Protein AF-U3TWH9-F1 (afdb_monomer)

Solvent-accessible surface area (backbone atoms only — not comparable to full-atom values): 3755 Å² total; per-residue (Å²): 137,79,89,77,90,72,56,70,65,57,54,56,51,52,41,48,74,70,60,32,45,78,76,45,79,43,73,49,56,66,52,74,70,53,25,75,76,38,66,82,42,56,63,31,59,82,54,52,88,47,72,49,77,43,67,44,75,72,130

Radius of gyration: 14.91 Å; Cα contacts (8 Å, |Δi|>4): 61; chains: 1; bounding box: 32×26×40 Å

Nearest PDB structures (foldseek):
  3bkw-assembly1_B  TM=9.565E-01  e=4.896E-04  Mesorhizobium japonicum MAFF 303099
  3bkw-assembly1_A  TM=9.421E-01  e=1.301E-03  Mesorhizobium japonicum MAFF 303099
  3g5l-assembly2_A  TM=8.737E-01  e=2.444E-02  Listeria monocytogenes serotype 4b str. F2365
  3cc8-assembly1_A-2  TM=5.630E-01  e=6.510E-01  Bacillus cereus ATCC 10987
  1pku-assembly2_G  TM=5.390E-01  e=3.025E+00  Oryza sativa

pLDDT: mean 93.9, std 4.9, range [74.75, 98.44]

Sequence (59 aa):
MKKQHRKLATWSNALIAAGLVIERLDEWGPDVQQVAKNPALEEERERPMLFLLAARRPL

Secondary structure (DSSP, 8-state):
-------HHHHHHHHHHTTPEEEEEEE----HHHHHH-GGGGGGGTS-S-EEEEEE---

Structure (mmCIF, N/CA/C/O backbone):
data_AF-U3TWH9-F1
#
_entry.id   AF-U3TWH9-F1
#
loop_
_atom_site.group_PDB
_atom_site.id
_atom_site.type_symbol
_atom_site.label_atom_id
_atom_site.label_alt_id
_atom_site.label_comp_id
_atom_site.label_asym_id
_atom_site.label_entity_id
_atom_site.label_seq_id
_atom_site.pdbx_PDB_ins_code
_atom_site.Cartn_x
_atom_site.Cartn_y
_atom_site.Cartn_z
_atom_site.occupancy
_atom_site.B_iso_or_equiv
_atom_site.auth_seq_id
_atom_site.auth_comp_id
_atom_site.auth_asym_id
_atom_site.auth_atom_id
_atom_site.pdbx_PDB_model_num
ATOM 1 N N . MET A 1 1 ? 8.795 20.041 0.870 1.00 74.75 1 MET A N 1
ATOM 2 C CA . MET A 1 1 ? 8.745 18.972 1.898 1.00 74.75 1 MET A CA 1
ATOM 3 C C . MET A 1 1 ? 9.731 17.866 1.533 1.00 74.75 1 MET A C 1
ATOM 5 O O . MET A 1 1 ? 9.892 17.606 0.349 1.00 74.75 1 MET A O 1
ATOM 9 N N . LYS A 1 2 ? 10.408 17.239 2.507 1.00 92.44 2 LYS A N 1
ATOM 10 C CA . LYS A 1 2 ? 11.403 16.171 2.272 1.00 92.44 2 LYS A CA 1
ATOM 11 C C . LYS A 1 2 ? 10.752 14.793 2.428 1.00 92.44 2 LYS A C 1
ATOM 13 O O . LYS A 1 2 ? 10.068 14.571 3.427 1.00 92.44 2 LYS A O 1
ATOM 18 N N . LYS A 1 3 ? 10.993 13.877 1.481 1.00 89.12 3 LYS A N 1
ATOM 19 C CA . LYS A 1 3 ? 10.542 12.474 1.555 1.00 89.12 3 LYS A CA 1
ATOM 20 C C . LYS A 1 3 ? 10.965 11.863 2.894 1.00 89.12 3 LYS A C 1
ATOM 22 O O . LYS A 1 3 ? 12.143 11.901 3.241 1.00 89.12 3 LYS A O 1
ATOM 27 N N . GLN A 1 4 ? 10.004 11.299 3.622 1.00 94.75 4 GLN A N 1
ATOM 28 C CA . GLN A 1 4 ? 10.258 10.530 4.838 1.00 94.75 4 GLN A CA 1
ATOM 29 C C . GLN A 1 4 ? 10.203 9.049 4.488 1.00 94.75 4 GLN A C 1
ATOM 31 O O . GLN A 1 4 ? 9.150 8.541 4.106 1.00 94.75 4 GLN A O 1
ATOM 36 N N . HIS A 1 5 ? 11.339 8.364 4.591 1.00 93.94 5 HIS A N 1
ATOM 37 C CA . HIS A 1 5 ? 11.363 6.921 4.403 1.00 93.94 5 HIS A CA 1
ATOM 38 C C . HIS A 1 5 ? 10.715 6.239 5.611 1.00 93.94 5 HIS A C 1
ATOM 40 O O . HIS A 1 5 ? 11.095 6.486 6.755 1.00 93.94 5 HIS A O 1
ATOM 46 N N . ARG A 1 6 ? 9.730 5.384 5.348 1.00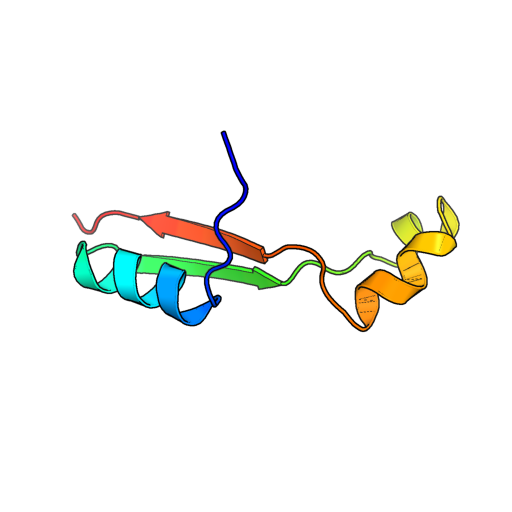 95.31 6 ARG A N 1
ATOM 47 C CA . ARG A 1 6 ? 9.058 4.544 6.339 1.00 95.31 6 ARG A CA 1
ATOM 48 C C . ARG A 1 6 ? 8.873 3.165 5.731 1.00 95.31 6 ARG A C 1
ATOM 50 O O . ARG A 1 6 ? 8.626 3.056 4.531 1.00 95.31 6 ARG A O 1
ATOM 57 N N . LYS A 1 7 ? 8.981 2.129 6.559 1.00 95.19 7 LYS A N 1
ATOM 58 C CA . LYS A 1 7 ? 8.682 0.760 6.134 1.00 95.19 7 LYS A CA 1
ATOM 59 C C . LYS A 1 7 ? 7.187 0.638 5.852 1.00 95.19 7 LYS A C 1
ATOM 61 O O . LYS A 1 7 ? 6.385 1.332 6.477 1.00 95.19 7 LYS A O 1
ATOM 66 N N . LEU A 1 8 ? 6.813 -0.311 5.004 1.00 95.25 8 LEU A N 1
ATOM 67 C CA . LEU A 1 8 ? 5.414 -0.679 4.794 1.00 95.25 8 LEU A CA 1
ATOM 68 C C . LEU A 1 8 ? 4.711 -1.007 6.122 1.00 95.25 8 LEU A C 1
ATOM 70 O O . LEU A 1 8 ? 3.673 -0.432 6.436 1.00 95.25 8 LEU A O 1
ATOM 74 N N . ALA A 1 9 ? 5.362 -1.806 6.972 1.00 97.19 9 ALA A N 1
ATOM 75 C CA . ALA A 1 9 ? 4.863 -2.128 8.308 1.00 97.19 9 ALA A CA 1
ATOM 76 C C . ALA A 1 9 ? 4.594 -0.885 9.178 1.00 97.19 9 ALA A C 1
ATOM 78 O O . ALA A 1 9 ? 3.668 -0.886 9.981 1.00 97.19 9 ALA A O 1
ATOM 79 N N . THR A 1 10 ? 5.366 0.197 9.013 1.00 97.88 10 THR A N 1
ATOM 80 C CA . THR A 1 10 ? 5.126 1.450 9.745 1.00 97.88 10 THR A CA 1
ATOM 81 C C . THR A 1 10 ? 3.789 2.072 9.354 1.00 97.88 10 THR A C 1
ATOM 83 O O . THR A 1 10 ? 3.080 2.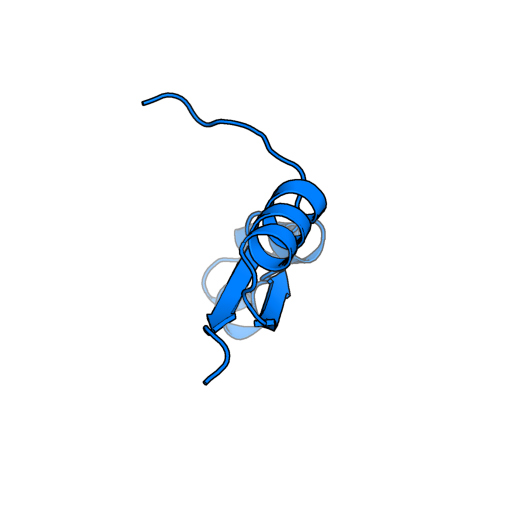563 10.226 1.00 97.88 10 THR A O 1
ATOM 86 N N . TRP A 1 11 ? 3.434 2.046 8.068 1.00 97.25 11 TRP A N 1
ATOM 87 C CA . TRP A 1 11 ? 2.150 2.558 7.596 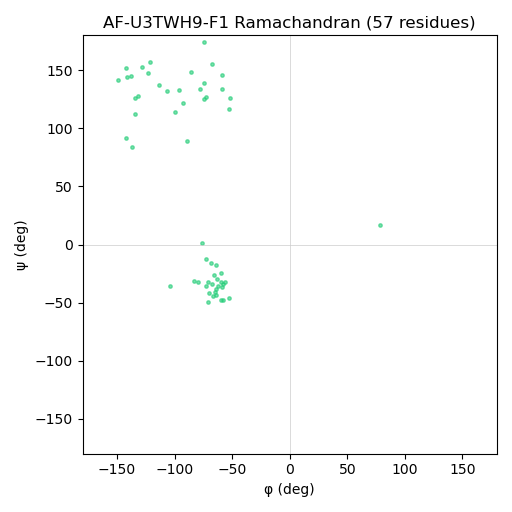1.00 97.25 11 TRP A CA 1
ATOM 88 C C . TRP A 1 11 ? 0.995 1.657 8.019 1.00 97.25 11 TRP A C 1
ATOM 90 O O . TRP A 1 11 ? 0.047 2.148 8.627 1.00 97.25 11 TRP A O 1
ATOM 100 N N . SER A 1 12 ? 1.103 0.347 7.785 1.00 97.44 12 SER A N 1
ATOM 101 C CA . SER A 1 12 ? 0.050 -0.610 8.140 1.00 97.44 12 SER A CA 1
ATOM 102 C C . SER A 1 12 ? -0.265 -0.569 9.637 1.00 97.44 12 SER A C 1
ATOM 104 O O . SER A 1 12 ? -1.420 -0.413 10.028 1.00 97.44 12 SER A O 1
ATOM 106 N N . ASN A 1 13 ? 0.764 -0.596 10.490 1.00 98.25 13 ASN A N 1
ATOM 107 C CA . ASN A 1 13 ? 0.567 -0.570 11.939 1.00 98.25 13 ASN A CA 1
ATOM 108 C C . ASN A 1 13 ? 0.008 0.768 12.432 1.00 98.25 13 ASN A C 1
ATOM 110 O O . ASN A 1 13 ? -0.784 0.778 13.370 1.00 98.25 13 ASN A O 1
ATOM 114 N N . ALA A 1 14 ? 0.380 1.891 11.808 1.00 98.25 14 ALA A N 1
ATOM 115 C CA . ALA A 1 14 ? -0.171 3.195 12.175 1.00 98.25 14 ALA A CA 1
ATOM 116 C C . ALA A 1 14 ? -1.680 3.277 11.900 1.00 98.25 14 ALA A C 1
ATOM 118 O O . ALA A 1 14 ? -2.417 3.840 12.706 1.00 98.25 14 ALA A O 1
ATOM 119 N N . LEU A 1 15 ? -2.149 2.689 10.795 1.00 97.88 15 LEU A N 1
ATOM 120 C CA . LEU A 1 15 ? -3.575 2.658 10.463 1.00 97.88 15 LEU A CA 1
ATOM 121 C C . LEU A 1 15 ? -4.356 1.737 11.407 1.00 97.88 15 LEU A C 1
ATOM 123 O O . LEU A 1 15 ? -5.413 2.131 11.896 1.00 97.88 15 LEU A O 1
ATOM 127 N N . ILE A 1 16 ? -3.800 0.565 11.729 1.00 97.81 16 ILE A N 1
ATOM 128 C CA . ILE A 1 16 ? -4.376 -0.358 12.720 1.00 97.81 16 ILE A CA 1
ATOM 129 C C . ILE A 1 16 ? -4.490 0.327 14.087 1.00 97.81 16 ILE A C 1
ATOM 131 O O . ILE A 1 16 ? -5.553 0.311 14.702 1.00 97.81 16 ILE A O 1
ATOM 135 N N . ALA A 1 17 ? -3.423 0.989 14.545 1.00 98.44 17 ALA A N 1
ATOM 136 C CA . ALA A 1 17 ? -3.418 1.714 15.816 1.00 98.44 17 ALA A CA 1
ATOM 137 C C . ALA A 1 17 ? -4.414 2.888 15.837 1.00 98.44 17 ALA A C 1
ATOM 139 O O . ALA A 1 17 ? -4.957 3.216 16.888 1.00 98.44 17 ALA A O 1
ATOM 140 N N . ALA A 1 18 ? -4.691 3.497 14.680 1.00 97.94 18 ALA A N 1
ATOM 141 C CA . ALA A 1 18 ? -5.718 4.525 14.524 1.00 97.94 18 ALA A CA 1
ATOM 142 C C . ALA A 1 18 ? -7.158 3.966 14.493 1.00 97.94 18 ALA A C 1
ATOM 144 O O . ALA A 1 18 ? -8.106 4.736 14.324 1.00 97.94 18 ALA A O 1
ATOM 145 N N . GLY A 1 19 ? -7.337 2.648 14.639 1.00 97.94 19 GLY A N 1
ATOM 146 C CA . GLY A 1 19 ? -8.639 1.982 14.643 1.00 97.94 19 GLY A CA 1
ATOM 147 C C . GLY A 1 19 ? -9.249 1.790 13.253 1.00 97.94 19 GLY A C 1
ATOM 148 O O . GLY A 1 19 ? -10.453 1.569 13.145 1.00 97.94 19 GLY A O 1
ATOM 149 N N . LEU A 1 20 ? -8.454 1.904 12.184 1.00 98.38 20 LEU A N 1
ATOM 150 C CA . LEU A 1 20 ? -8.903 1.636 10.817 1.00 98.38 20 LEU A CA 1
ATOM 151 C C . LEU A 1 20 ? -8.769 0.144 10.488 1.00 98.38 20 LEU A C 1
ATOM 153 O O . LEU A 1 20 ? -7.839 -0.528 10.932 1.00 98.38 20 LEU A O 1
ATOM 157 N N . VAL A 1 21 ? -9.671 -0.353 9.644 1.00 98.00 21 VAL A N 1
ATOM 158 C CA . VAL A 1 21 ? -9.578 -1.686 9.036 1.00 98.00 21 VAL A CA 1
ATOM 159 C C . VAL A 1 21 ? -8.865 -1.546 7.700 1.00 98.00 21 VAL A C 1
ATOM 161 O O . VAL A 1 21 ? -9.328 -0.803 6.836 1.00 98.00 21 VAL A O 1
ATOM 164 N N . ILE A 1 22 ? -7.750 -2.253 7.523 1.00 97.81 22 ILE A N 1
ATOM 165 C CA . ILE A 1 22 ? -7.075 -2.350 6.225 1.00 97.81 22 ILE A CA 1
ATOM 166 C C . ILE A 1 22 ? -7.900 -3.278 5.329 1.00 97.81 22 ILE A C 1
ATOM 168 O O . ILE A 1 22 ? -8.174 -4.414 5.706 1.00 97.81 22 ILE A O 1
ATOM 172 N N . GLU A 1 23 ? -8.287 -2.797 4.151 1.00 97.88 23 GLU A N 1
ATOM 173 C CA . GLU A 1 23 ? -9.130 -3.533 3.199 1.00 97.88 23 GLU A CA 1
ATOM 174 C C . GLU A 1 23 ? -8.334 -4.087 2.024 1.00 97.88 23 GL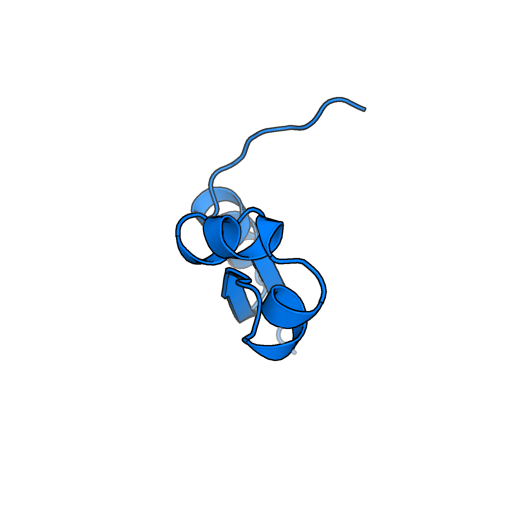U A C 1
ATOM 176 O O . GLU A 1 23 ? -8.629 -5.169 1.520 1.00 97.88 23 GLU A O 1
ATOM 181 N N . ARG A 1 24 ? -7.317 -3.346 1.577 1.00 97.44 24 ARG A N 1
ATOM 182 C CA . ARG A 1 24 ? -6.451 -3.760 0.477 1.00 97.44 24 ARG A CA 1
ATOM 183 C C . ARG A 1 24 ? -5.054 -3.209 0.669 1.00 97.44 24 ARG A C 1
ATOM 185 O O . ARG A 1 24 ? -4.882 -2.056 1.062 1.00 97.44 24 ARG A O 1
ATOM 192 N N . LEU A 1 25 ? -4.080 -4.035 0.325 1.00 96.50 25 LEU A N 1
ATOM 193 C CA . LEU A 1 25 ? -2.686 -3.666 0.182 1.00 96.50 25 LEU A CA 1
ATOM 194 C C . LEU A 1 25 ? -2.193 -4.227 -1.151 1.00 96.50 25 LEU A C 1
ATOM 196 O O . LEU A 1 25 ? -2.406 -5.403 -1.429 1.00 96.50 25 LEU A O 1
ATOM 200 N N . ASP A 1 26 ? -1.600 -3.373 -1.972 1.00 94.69 26 ASP A N 1
ATOM 201 C CA . ASP A 1 26 ? -1.162 -3.702 -3.327 1.00 94.69 26 ASP A CA 1
ATOM 202 C C . ASP A 1 26 ? 0.249 -3.146 -3.539 1.00 94.69 26 ASP A C 1
ATOM 204 O O . ASP A 1 26 ? 0.445 -1.931 -3.521 1.00 94.69 26 ASP A O 1
ATOM 208 N N . GLU A 1 27 ? 1.237 -4.027 -3.670 1.00 93.06 27 GLU A N 1
ATOM 209 C CA . GLU A 1 27 ? 2.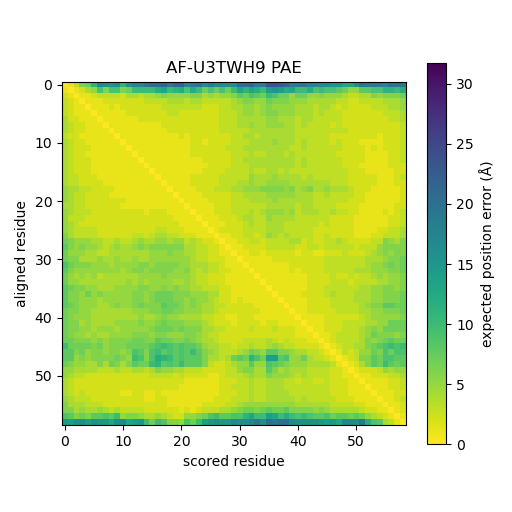610 -3.673 -4.038 1.00 93.06 27 GLU A CA 1
ATOM 210 C C . GLU A 1 27 ? 2.701 -3.720 -5.563 1.00 93.06 27 GLU A C 1
ATOM 212 O O . GLU A 1 27 ? 2.947 -4.770 -6.155 1.00 93.06 27 GLU A O 1
ATOM 217 N N . TRP A 1 28 ? 2.400 -2.583 -6.191 1.00 92.38 28 TRP A N 1
ATOM 218 C CA . TRP A 1 28 ? 2.183 -2.505 -7.631 1.00 92.38 28 TRP A CA 1
ATOM 219 C C . TRP A 1 28 ? 3.405 -2.982 -8.419 1.00 92.38 28 TRP A C 1
ATOM 221 O O . TRP A 1 28 ? 4.525 -2.529 -8.185 1.00 92.38 28 TRP A O 1
ATOM 231 N N . GLY A 1 29 ? 3.138 -3.810 -9.427 1.00 91.25 29 GLY A N 1
ATOM 232 C CA . GLY A 1 29 ? 4.053 -4.113 -10.518 1.00 91.25 29 GLY A CA 1
ATOM 233 C C . GLY A 1 29 ? 3.350 -3.917 -11.869 1.00 91.25 29 GLY A C 1
ATOM 234 O O . GLY A 1 29 ? 2.123 -4.041 -11.951 1.00 91.25 29 GLY A O 1
ATOM 235 N N . PRO A 1 30 ? 4.090 -3.603 -12.942 1.00 93.38 30 PRO A N 1
ATOM 236 C CA . PRO A 1 30 ? 3.507 -3.341 -14.251 1.00 93.38 30 PRO A CA 1
ATOM 237 C C . PRO A 1 30 ? 3.034 -4.625 -14.938 1.00 93.38 30 PRO A C 1
ATOM 239 O O . PRO A 1 30 ? 3.728 -5.646 -14.956 1.00 93.38 30 PRO A O 1
ATOM 242 N N . ASP A 1 31 ? 1.872 -4.563 -15.583 1.00 92.81 31 ASP A N 1
ATOM 243 C CA . ASP A 1 31 ? 1.363 -5.660 -16.403 1.00 92.81 31 ASP A CA 1
ATOM 244 C C . ASP A 1 31 ? 2.103 -5.778 -17.753 1.00 92.81 31 ASP A C 1
ATOM 246 O O . ASP A 1 31 ? 2.970 -4.974 -18.108 1.00 92.81 31 ASP A O 1
ATOM 250 N N . VAL A 1 32 ? 1.795 -6.828 -18.519 1.00 95.12 32 VAL A N 1
ATOM 251 C CA . VAL A 1 32 ? 2.446 -7.105 -19.814 1.00 95.12 32 VAL A CA 1
ATOM 252 C C . VAL A 1 32 ? 2.203 -5.991 -20.833 1.00 95.12 32 VAL A C 1
ATOM 254 O O . VAL A 1 32 ? 3.099 -5.668 -21.609 1.00 95.12 32 VAL A O 1
ATOM 257 N N . GLN A 1 33 ? 1.025 -5.368 -20.822 1.00 96.62 33 GLN A N 1
ATOM 258 C CA . GLN A 1 33 ? 0.684 -4.287 -21.746 1.00 96.62 33 GLN A CA 1
ATOM 259 C C . GLN A 1 33 ? 1.432 -2.997 -21.393 1.00 96.62 33 GLN A C 1
ATOM 261 O O . GLN A 1 33 ? 1.838 -2.251 -22.285 1.00 96.62 33 GLN A O 1
ATOM 266 N N . GLN A 1 34 ? 1.636 -2.729 -20.103 1.00 95.38 34 GLN A N 1
ATOM 267 C CA . GLN A 1 34 ? 2.414 -1.594 -19.614 1.00 95.38 34 GLN A CA 1
ATOM 268 C C . GLN A 1 34 ? 3.893 -1.741 -19.971 1.00 95.38 34 GLN A C 1
ATOM 270 O O . GLN A 1 34 ? 4.478 -0.792 -20.492 1.00 95.38 34 GLN A O 1
ATOM 275 N N . VAL A 1 35 ? 4.471 -2.931 -19.785 1.00 95.56 35 VAL A N 1
ATOM 276 C CA . VAL A 1 35 ? 5.853 -3.213 -20.205 1.00 95.56 35 VAL A CA 1
ATOM 277 C C . VAL A 1 35 ? 5.996 -3.125 -21.721 1.00 95.56 35 VAL A C 1
ATOM 279 O O . VAL A 1 35 ? 6.936 -2.505 -22.207 1.00 95.56 35 VAL A O 1
ATOM 282 N N . ALA A 1 36 ? 5.056 -3.677 -22.494 1.00 96.56 36 ALA A N 1
ATOM 283 C CA . ALA A 1 36 ? 5.117 -3.592 -23.954 1.00 96.56 36 ALA A CA 1
ATOM 284 C C . ALA A 1 36 ? 5.146 -2.134 -24.454 1.00 96.56 36 ALA A C 1
ATOM 286 O O . ALA A 1 36 ? 5.798 -1.831 -25.451 1.00 96.56 36 ALA A O 1
ATOM 287 N N . LYS A 1 37 ? 4.465 -1.220 -23.748 1.00 97.62 37 LYS A N 1
ATOM 288 C CA . LYS A 1 37 ? 4.470 0.223 -24.038 1.00 97.62 37 LYS A CA 1
ATOM 289 C C . LYS A 1 37 ? 5.711 0.941 -23.507 1.00 97.62 37 LYS A C 1
ATOM 291 O O . LYS A 1 37 ? 6.130 1.930 -24.102 1.00 97.62 37 LYS A O 1
ATOM 296 N N . ASN A 1 38 ? 6.272 0.483 -22.391 1.00 96.12 38 ASN A N 1
ATOM 297 C CA . ASN A 1 38 ? 7.484 1.031 -21.794 1.00 96.12 38 ASN A CA 1
ATOM 298 C C . ASN A 1 38 ? 8.358 -0.097 -21.215 1.00 96.12 38 ASN A C 1
ATOM 300 O O . ASN A 1 38 ? 8.198 -0.447 -20.043 1.00 96.12 38 ASN A O 1
ATOM 304 N N . PRO A 1 39 ? 9.304 -0.641 -22.004 1.00 94.69 39 PRO A N 1
ATOM 305 C CA . PRO A 1 39 ? 10.125 -1.779 -21.588 1.00 94.69 39 PRO A CA 1
ATOM 306 C C . PRO A 1 39 ? 10.967 -1.536 -20.330 1.00 94.69 39 PRO A C 1
ATOM 308 O O . PRO A 1 39 ? 11.280 -2.486 -19.621 1.00 94.69 39 PRO A O 1
ATOM 311 N N . ALA A 1 40 ? 11.295 -0.278 -20.009 1.00 92.81 40 ALA A N 1
ATOM 312 C CA . ALA A 1 40 ? 12.025 0.061 -18.784 1.00 92.81 40 ALA A CA 1
ATOM 313 C C . ALA A 1 40 ? 11.238 -0.277 -17.504 1.00 92.81 40 ALA A C 1
ATOM 315 O O . ALA A 1 40 ? 11.828 -0.375 -16.435 1.00 92.81 40 ALA A O 1
ATOM 316 N N . LEU A 1 41 ? 9.920 -0.480 -17.605 1.00 92.81 41 LEU A N 1
ATOM 317 C CA . LEU A 1 41 ? 9.089 -0.904 -16.482 1.00 92.81 41 LEU A CA 1
ATOM 318 C C . LEU A 1 41 ? 9.306 -2.372 -16.087 1.00 92.81 41 LEU A C 1
ATOM 320 O O . LEU A 1 41 ? 8.851 -2.757 -15.021 1.00 92.81 41 LEU A O 1
ATOM 324 N N . GLU A 1 42 ? 9.981 -3.208 -16.881 1.00 92.62 42 GLU A N 1
ATOM 325 C CA . GLU A 1 42 ? 10.188 -4.617 -16.500 1.00 92.62 42 GLU A CA 1
ATOM 326 C C . GLU A 1 42 ? 10.932 -4.755 -15.155 1.00 92.62 42 GLU A C 1
ATOM 328 O O . GLU A 1 42 ? 10.559 -5.599 -14.344 1.00 92.62 42 GLU A O 1
ATOM 333 N N . GLU A 1 43 ? 11.899 -3.873 -14.860 1.00 90.50 43 GLU A N 1
ATOM 334 C CA . GLU A 1 43 ? 12.642 -3.865 -13.583 1.00 90.50 43 GLU A CA 1
ATOM 335 C C . GLU A 1 43 ? 11.716 -3.663 -12.364 1.00 90.50 43 GLU A C 1
ATOM 337 O O . GLU A 1 43 ? 11.927 -4.239 -11.294 1.00 90.50 43 GLU A O 1
ATOM 342 N N . GLU A 1 44 ? 10.627 -2.912 -12.537 1.00 89.56 44 GLU A N 1
ATOM 343 C CA . GLU A 1 44 ? 9.659 -2.605 -11.477 1.00 89.56 44 GLU A CA 1
ATOM 344 C C . GLU A 1 44 ? 8.845 -3.823 -11.028 1.00 89.56 44 GLU A C 1
ATOM 346 O O . GLU A 1 44 ? 8.239 -3.799 -9.957 1.00 89.56 44 GLU A O 1
ATOM 351 N N . ARG A 1 45 ? 8.842 -4.913 -11.808 1.00 86.25 45 ARG A N 1
ATOM 352 C CA . ARG A 1 45 ? 8.244 -6.186 -11.377 1.00 86.25 45 ARG A CA 1
ATOM 353 C C . ARG A 1 45 ? 9.056 -6.875 -10.293 1.00 86.25 45 ARG A C 1
ATOM 355 O O . ARG A 1 45 ? 8.482 -7.565 -9.456 1.00 86.25 45 ARG A O 1
ATOM 362 N N . GLU A 1 46 ? 10.375 -6.709 -10.311 1.00 86.00 46 GLU A N 1
ATOM 363 C CA . GLU A 1 46 ? 11.259 -7.321 -9.319 1.00 86.00 46 GLU A CA 1
ATOM 364 C C . GLU A 1 46 ? 11.329 -6.489 -8.036 1.00 86.00 46 GLU A C 1
ATOM 366 O O . GLU A 1 46 ? 11.513 -7.029 -6.942 1.00 86.00 46 GLU A O 1
ATOM 371 N N . ARG A 1 47 ? 11.199 -5.160 -8.158 1.00 86.50 47 ARG A N 1
ATOM 372 C CA . ARG A 1 47 ? 11.355 -4.218 -7.045 1.00 86.50 47 ARG A CA 1
ATOM 373 C C . ARG A 1 47 ? 10.268 -3.141 -7.083 1.00 86.50 47 ARG A C 1
ATOM 375 O O . ARG A 1 47 ? 10.542 -2.039 -7.548 1.00 86.50 47 ARG A O 1
ATOM 382 N N . PRO A 1 48 ? 9.072 -3.420 -6.534 1.00 80.88 48 PRO A N 1
ATOM 383 C CA . PRO A 1 48 ? 7.954 -2.483 -6.546 1.00 80.88 48 PRO A CA 1
ATOM 384 C C . PRO A 1 48 ? 8.346 -1.105 -5.997 1.00 80.88 48 PRO A C 1
ATOM 386 O O . PRO A 1 48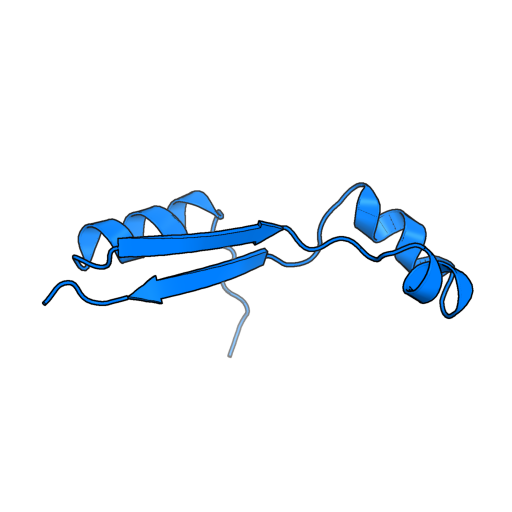 ? 8.677 -0.956 -4.815 1.00 80.88 48 PRO A O 1
ATOM 389 N N . MET A 1 49 ? 8.288 -0.069 -6.837 1.00 84.25 49 MET A N 1
ATOM 390 C CA . MET A 1 49 ? 8.552 1.312 -6.415 1.00 84.25 49 MET A CA 1
ATOM 391 C C . MET A 1 49 ? 7.510 1.863 -5.432 1.00 84.25 49 MET A C 1
ATOM 393 O O . MET A 1 49 ? 7.798 2.804 -4.680 1.00 84.25 49 MET A O 1
ATOM 397 N N . LEU A 1 50 ? 6.285 1.335 -5.472 1.00 90.06 50 LEU A N 1
ATOM 398 C CA . LEU A 1 50 ? 5.134 1.896 -4.776 1.00 90.06 50 LEU A CA 1
ATOM 399 C C . LEU A 1 50 ? 4.220 0.817 -4.201 1.0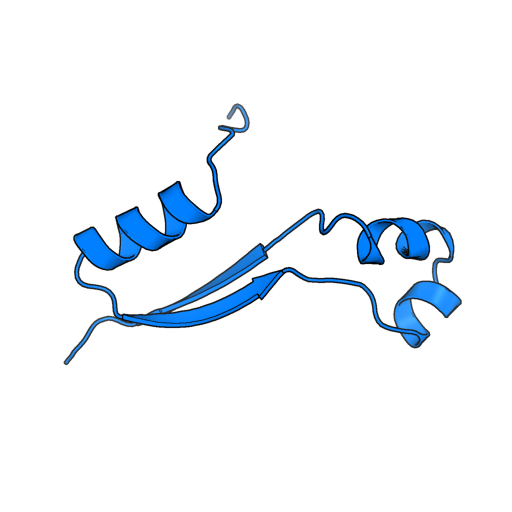0 90.06 50 LEU A C 1
ATOM 401 O O . LEU A 1 50 ? 4.099 -0.279 -4.739 1.00 90.06 50 LEU A O 1
ATOM 405 N N . PHE A 1 51 ? 3.533 1.180 -3.121 1.00 93.50 51 PHE A N 1
ATOM 406 C CA . PHE A 1 51 ? 2.415 0.413 -2.596 1.00 93.50 51 PHE A CA 1
ATOM 407 C C . PHE A 1 51 ? 1.174 1.303 -2.524 1.00 93.50 51 PHE A C 1
ATOM 409 O O . PHE A 1 51 ? 1.263 2.508 -2.270 1.00 93.50 51 PHE A O 1
ATOM 416 N N . LEU A 1 52 ? 0.015 0.694 -2.727 1.00 95.31 52 LEU A N 1
ATOM 417 C CA . LEU A 1 52 ? -1.297 1.298 -2.568 1.00 95.31 52 LEU A CA 1
ATOM 418 C C . LEU A 1 52 ? -1.992 0.616 -1.393 1.00 95.31 52 LEU A C 1
ATOM 420 O O . LEU A 1 52 ? -1.931 -0.604 -1.244 1.00 95.31 52 LEU A O 1
ATOM 424 N N . LEU A 1 53 ? -2.650 1.402 -0.545 1.00 97.31 53 LEU A N 1
ATOM 425 C CA . LEU A 1 53 ? -3.341 0.892 0.634 1.00 97.31 53 LEU A CA 1
ATOM 426 C C . LEU A 1 53 ? -4.724 1.535 0.734 1.00 97.31 53 LEU A C 1
ATOM 428 O O . LEU A 1 53 ? -4.843 2.759 0.733 1.00 97.31 53 LEU A O 1
ATOM 432 N N . ALA A 1 54 ? -5.756 0.697 0.837 1.00 97.81 54 ALA A N 1
ATOM 433 C CA . ALA A 1 54 ? -7.119 1.107 1.152 1.00 97.81 54 ALA A CA 1
ATOM 434 C C . ALA A 1 54 ? -7.458 0.704 2.590 1.00 97.81 54 ALA A C 1
ATOM 436 O O . ALA A 1 54 ? -7.202 -0.429 3.008 1.00 97.81 54 ALA A O 1
ATOM 437 N N . ALA A 1 55 ? -8.017 1.640 3.351 1.00 98.12 55 ALA A N 1
ATOM 438 C CA . ALA A 1 55 ? -8.444 1.415 4.721 1.00 98.12 55 ALA A CA 1
ATOM 439 C C . ALA A 1 55 ? -9.751 2.159 4.984 1.00 98.12 55 ALA A C 1
ATOM 441 O O . ALA A 1 55 ? -9.940 3.279 4.505 1.00 98.12 55 ALA A O 1
ATOM 442 N N . ARG A 1 56 ? -10.620 1.561 5.795 1.00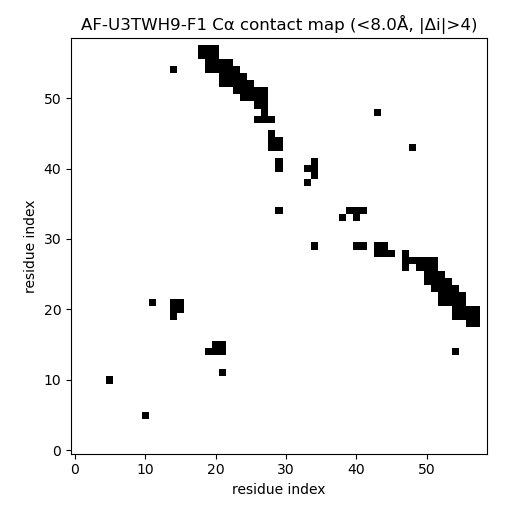 98.00 56 ARG A N 1
ATOM 443 C CA . ARG A 1 56 ? -11.895 2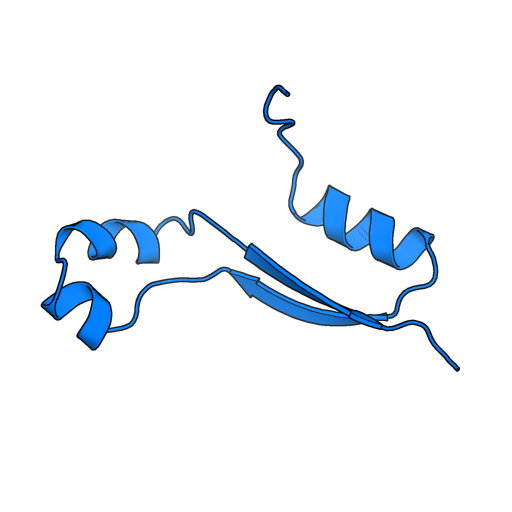.161 6.191 1.00 98.00 56 ARG A CA 1
ATOM 444 C C . ARG A 1 56 ? -12.006 2.318 7.697 1.00 98.00 56 ARG A C 1
ATOM 446 O O . ARG A 1 56 ? -11.390 1.583 8.470 1.00 98.00 56 ARG A O 1
ATOM 453 N N . ARG A 1 57 ? -12.863 3.242 8.121 1.00 96.75 57 ARG A N 1
ATOM 454 C CA . ARG A 1 57 ? -13.307 3.327 9.513 1.00 96.75 57 ARG A CA 1
ATOM 455 C C . ARG A 1 57 ? -14.379 2.249 9.765 1.00 96.75 57 ARG A C 1
ATOM 457 O O . ARG A 1 57 ? -15.266 2.091 8.921 1.00 96.75 57 ARG A O 1
ATOM 464 N N . PRO A 1 58 ? -14.302 1.479 10.863 1.00 90.25 58 PRO A N 1
ATOM 465 C CA . PRO A 1 58 ? -15.418 0.653 11.315 1.00 90.25 58 PRO A CA 1
ATOM 466 C C . PRO A 1 58 ? -16.654 1.519 11.590 1.00 90.25 58 PRO A C 1
ATOM 468 O O . PRO A 1 58 ? -16.500 2.668 12.005 1.00 90.25 58 PRO A O 1
ATOM 471 N N . LEU A 1 59 ? -17.848 0.978 11.330 1.00 82.38 59 LEU A N 1
ATOM 472 C CA . LEU A 1 59 ? -19.102 1.579 11.794 1.00 82.38 59 LEU A CA 1
ATOM 473 C C . LEU A 1 59 ? -19.226 1.430 13.313 1.00 82.38 59 LEU A C 1
ATOM 475 O O . LEU A 1 59 ? -18.762 0.381 13.819 1.00 82.38 59 LEU A O 1
#

Foldseek 3Di:
DDDDDDDPCRVVVVCVVVQKAWDDKALDADDPVRCVVPVVSVVCNVPRPDMDTDIGHDD

Mean predicted aligned error: 3.73 Å